Protein AF-A0A8S0UUZ6-F1 (afdb_monomer_lite)

Structure (mmCIF, N/CA/C/O backbone):
data_AF-A0A8S0UUZ6-F1
#
_entry.id   AF-A0A8S0UUZ6-F1
#
loop_
_atom_site.group_PDB
_atom_site.id
_atom_site.type_symbol
_atom_site.label_atom_id
_atom_site.label_alt_id
_atom_site.label_comp_id
_atom_site.label_asym_id
_atom_site.label_entity_id
_atom_site.label_seq_id
_atom_site.pdbx_PDB_ins_code
_atom_site.Cartn_x
_atom_site.Cartn_y
_atom_site.Cartn_z
_atom_site.occupancy
_atom_site.B_iso_or_equiv
_atom_site.auth_seq_id
_atom_site.auth_comp_id
_atom_site.auth_asym_id
_atom_site.auth_atom_id
_atom_site.pdbx_PDB_model_num
ATOM 1 N N . MET A 1 1 ? 16.518 -10.894 -5.020 1.00 61.56 1 MET A N 1
ATOM 2 C CA . MET A 1 1 ? 15.914 -11.279 -6.309 1.00 61.56 1 MET A CA 1
ATOM 3 C C . MET A 1 1 ? 16.981 -11.959 -7.153 1.00 61.56 1 MET A C 1
ATOM 5 O O . MET A 1 1 ? 18.142 -11.587 -7.027 1.00 61.56 1 MET A O 1
ATOM 9 N N . ASN A 1 2 ? 16.631 -12.970 -7.950 1.00 83.81 2 ASN A N 1
ATOM 10 C CA . ASN A 1 2 ? 17.574 -13.529 -8.924 1.00 83.81 2 ASN A CA 1
ATOM 11 C C . ASN A 1 2 ? 17.904 -12.450 -9.960 1.00 83.81 2 ASN A C 1
ATOM 13 O O . ASN A 1 2 ? 16.978 -11.827 -10.474 1.00 83.81 2 ASN A O 1
ATOM 17 N N . LYS A 1 3 ? 19.189 -12.240 -10.273 1.00 83.00 3 LYS A N 1
ATOM 18 C CA . LYS A 1 3 ? 19.634 -11.159 -11.176 1.00 83.00 3 LYS A CA 1
ATOM 19 C C . LYS A 1 3 ? 18.918 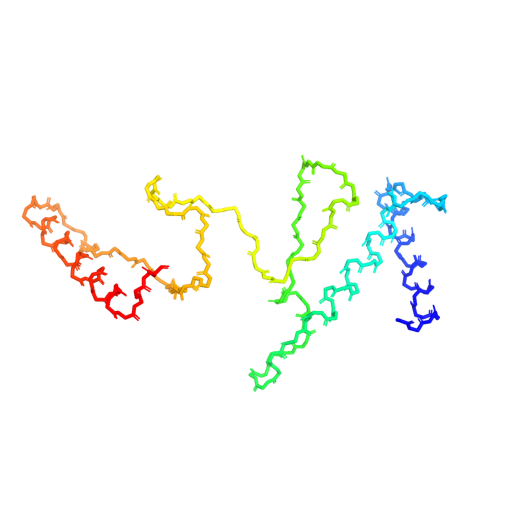-11.182 -12.531 1.00 83.00 3 LYS A C 1
ATOM 21 O O . LYS A 1 3 ? 18.406 -10.165 -12.962 1.00 83.00 3 LYS A O 1
ATOM 26 N N . ALA A 1 4 ? 18.767 -12.365 -13.128 1.00 86.62 4 ALA A N 1
ATOM 27 C CA . ALA A 1 4 ? 18.066 -12.521 -14.404 1.00 86.62 4 ALA A CA 1
ATOM 28 C C . ALA A 1 4 ? 16.575 -12.123 -14.344 1.00 86.62 4 ALA A C 1
ATOM 30 O O . ALA A 1 4 ? 16.030 -11.595 -15.307 1.00 86.62 4 ALA A O 1
ATOM 31 N N . VAL A 1 5 ? 15.905 -12.368 -13.209 1.00 86.12 5 VAL A N 1
ATOM 32 C CA . VAL A 1 5 ? 14.494 -11.987 -13.016 1.00 86.12 5 VAL A CA 1
ATOM 33 C C . VAL A 1 5 ? 14.371 -10.479 -12.814 1.00 86.12 5 VAL A C 1
ATOM 35 O O . VAL A 1 5 ? 13.454 -9.872 -13.354 1.00 86.12 5 VAL A O 1
ATOM 38 N N . ASP A 1 6 ? 15.308 -9.881 -12.076 1.00 85.62 6 ASP A N 1
ATOM 39 C CA . ASP A 1 6 ? 15.384 -8.431 -11.881 1.00 85.62 6 ASP A CA 1
ATOM 40 C C . ASP A 1 6 ? 15.610 -7.695 -13.207 1.00 85.62 6 ASP A C 1
ATOM 42 O O . ASP A 1 6 ? 14.861 -6.784 -13.539 1.00 85.62 6 ASP A O 1
ATOM 46 N N . GLU A 1 7 ? 16.572 -8.141 -14.015 1.00 88.62 7 GLU A N 1
ATOM 47 C CA . GLU A 1 7 ? 16.854 -7.555 -15.330 1.00 88.62 7 GLU A CA 1
ATOM 48 C C . GLU A 1 7 ? 15.641 -7.627 -16.263 1.00 88.62 7 GLU A C 1
ATOM 50 O O . GLU A 1 7 ? 15.278 -6.628 -16.886 1.00 88.62 7 GLU A O 1
ATOM 55 N N . HIS A 1 8 ? 14.970 -8.782 -16.321 1.00 90.44 8 HIS A N 1
ATOM 56 C CA . HIS A 1 8 ? 13.768 -8.932 -17.137 1.00 90.44 8 HIS A CA 1
ATOM 57 C C . HIS A 1 8 ? 12.623 -8.037 -16.649 1.00 90.44 8 HIS A C 1
ATOM 59 O O . HIS A 1 8 ? 11.960 -7.378 -17.450 1.00 90.44 8 HIS A O 1
ATOM 65 N N . PHE A 1 9 ? 12.407 -7.973 -15.335 1.00 89.19 9 PHE A N 1
ATOM 66 C CA . PHE A 1 9 ? 11.381 -7.122 -14.742 1.00 89.19 9 PHE A CA 1
ATOM 67 C C . PHE A 1 9 ? 11.653 -5.638 -15.011 1.00 89.19 9 PHE A C 1
ATOM 69 O O . PHE A 1 9 ? 10.754 -4.922 -15.454 1.00 89.19 9 PHE A O 1
ATOM 76 N N . ARG A 1 10 ? 12.902 -5.190 -14.843 1.00 90.44 10 ARG A N 1
ATOM 77 C CA . ARG A 1 10 ? 13.325 -3.819 -15.162 1.00 90.44 10 ARG A CA 1
ATOM 78 C C . ARG A 1 10 ? 13.127 -3.500 -16.643 1.00 90.44 10 ARG A C 1
ATOM 80 O O . ARG A 1 10 ? 12.590 -2.442 -16.948 1.00 90.44 10 ARG A O 1
ATOM 87 N N . ALA A 1 11 ? 13.459 -4.418 -17.552 1.00 92.19 11 ALA A N 1
ATOM 88 C CA . ALA A 1 11 ? 13.225 -4.229 -18.986 1.00 92.19 11 ALA A CA 1
ATOM 89 C C . ALA A 1 11 ? 11.732 -4.034 -19.318 1.00 92.19 11 ALA A C 1
ATOM 91 O O . ALA A 1 11 ? 11.385 -3.132 -20.083 1.00 92.19 11 ALA A O 1
ATOM 92 N N . LEU A 1 12 ? 10.845 -4.828 -18.707 1.00 92.94 12 LEU A N 1
ATOM 93 C CA . LEU A 1 12 ? 9.393 -4.674 -18.863 1.00 92.94 12 LEU A CA 1
ATOM 94 C C . LEU A 1 12 ? 8.898 -3.327 -18.321 1.00 92.94 12 LEU A C 1
ATOM 96 O O . LEU A 1 12 ? 8.110 -2.650 -18.982 1.00 92.94 12 LEU A O 1
ATOM 100 N N . ILE A 1 13 ? 9.371 -2.909 -17.143 1.00 91.69 13 ILE A N 1
ATOM 101 C CA . ILE A 1 13 ? 9.005 -1.608 -16.564 1.00 91.69 13 ILE A CA 1
ATOM 102 C C . ILE A 1 13 ? 9.463 -0.480 -17.485 1.00 91.69 13 ILE A C 1
ATOM 104 O O . ILE A 1 13 ? 8.666 0.398 -17.796 1.00 91.69 13 ILE A O 1
ATOM 108 N N . THR A 1 14 ? 10.701 -0.522 -17.976 1.00 91.50 14 THR A N 1
ATOM 109 C CA . THR A 1 14 ? 11.225 0.472 -18.919 1.00 91.50 14 THR A CA 1
ATOM 110 C C . THR A 1 14 ? 10.329 0.604 -20.153 1.00 91.50 14 THR A C 1
ATOM 112 O O . THR A 1 14 ? 9.995 1.716 -20.558 1.00 91.50 14 THR A O 1
ATOM 115 N N . GLN A 1 15 ? 9.860 -0.511 -20.722 1.00 92.06 15 GLN A N 1
ATOM 116 C CA . GLN A 1 15 ? 8.917 -0.485 -21.847 1.00 92.06 15 GLN A CA 1
ATOM 117 C C . GLN A 1 15 ? 7.577 0.175 -21.484 1.00 92.06 15 GLN A C 1
ATOM 119 O O . GLN A 1 15 ? 7.066 0.991 -22.254 1.00 92.06 15 GLN A O 1
ATOM 124 N N . LEU A 1 16 ? 7.019 -0.135 -20.311 1.00 92.19 16 LEU A N 1
ATOM 125 C CA . LEU A 1 16 ? 5.766 0.463 -19.836 1.00 92.19 16 LEU A CA 1
ATOM 126 C C . LEU A 1 16 ? 5.905 1.962 -19.547 1.00 92.19 16 LEU A C 1
ATOM 128 O O . LEU A 1 16 ? 4.990 2.731 -19.837 1.00 92.19 16 LEU A O 1
ATOM 132 N N . LEU A 1 17 ? 7.047 2.386 -19.008 1.00 90.31 17 LEU A N 1
ATOM 133 C CA . LEU A 1 17 ? 7.343 3.790 -18.734 1.00 90.31 17 LEU A CA 1
ATOM 134 C C . LEU A 1 17 ? 7.462 4.608 -20.020 1.00 90.31 17 LEU A C 1
ATOM 136 O O . LEU A 1 17 ? 6.869 5.684 -20.107 1.00 90.31 17 LEU A O 1
ATOM 140 N N . HIS A 1 18 ? 8.142 4.068 -21.036 1.00 89.38 18 HIS A N 1
ATOM 141 C CA . HIS A 1 18 ? 8.191 4.681 -22.363 1.00 89.38 18 HIS A CA 1
ATOM 142 C C . HIS A 1 18 ? 6.793 4.828 -22.974 1.00 89.38 18 HIS A C 1
ATOM 144 O O . HIS A 1 18 ? 6.460 5.895 -23.487 1.00 89.38 18 HIS A O 1
ATOM 150 N N . LEU A 1 19 ? 5.948 3.795 -22.870 1.00 91.44 19 LEU A N 1
ATOM 151 C CA . LEU A 1 19 ? 4.563 3.854 -23.352 1.00 91.44 19 LEU A CA 1
ATOM 152 C C . LEU A 1 19 ? 3.730 4.902 -22.594 1.00 91.44 19 LEU A C 1
ATOM 154 O O . LEU A 1 19 ? 2.883 5.569 -23.183 1.00 91.44 19 LEU A O 1
ATOM 158 N N . GLY A 1 20 ? 3.983 5.056 -21.294 1.00 84.25 20 GLY A N 1
ATOM 159 C CA . GLY A 1 20 ? 3.338 6.040 -20.426 1.00 84.25 20 GLY A CA 1
ATOM 160 C C . GLY A 1 20 ? 3.901 7.460 -20.527 1.00 84.25 20 GLY A C 1
ATOM 161 O O . GLY A 1 20 ? 3.443 8.327 -19.785 1.00 84.25 20 GLY A O 1
ATOM 162 N N . ASN A 1 21 ? 4.877 7.703 -21.411 1.00 83.81 21 ASN A N 1
ATOM 163 C CA . ASN A 1 21 ? 5.582 8.979 -21.566 1.00 83.81 21 ASN A CA 1
ATOM 164 C C . ASN A 1 21 ? 6.168 9.523 -20.245 1.00 83.81 21 ASN A C 1
ATOM 166 O O . ASN A 1 21 ? 6.149 10.728 -19.984 1.00 83.81 21 ASN A O 1
ATOM 170 N N . LEU A 1 22 ? 6.649 8.621 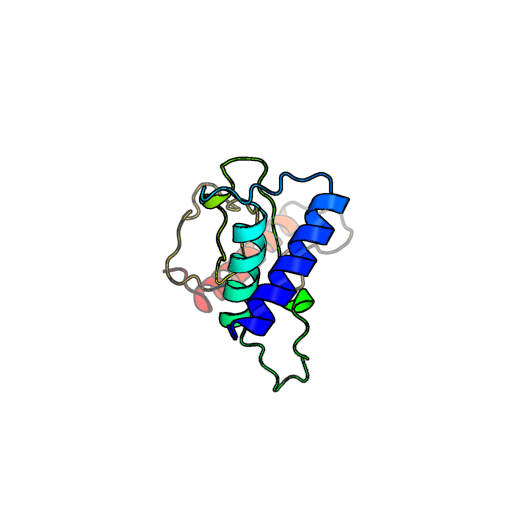-19.385 1.00 83.12 22 LEU A N 1
ATOM 171 C CA . LEU A 1 22 ? 7.259 8.952 -18.099 1.00 83.12 22 LEU A CA 1
ATOM 172 C C . LEU A 1 22 ? 8.789 8.950 -18.244 1.00 83.12 22 LEU A C 1
ATOM 174 O O . LEU A 1 22 ? 9.315 8.095 -18.960 1.00 83.12 22 LEU A O 1
ATOM 178 N N . PRO A 1 23 ? 9.525 9.870 -17.590 1.00 78.25 23 PRO A N 1
ATOM 179 C CA . PRO A 1 23 ? 10.973 9.928 -17.728 1.00 78.25 23 PRO A CA 1
ATOM 180 C C . PRO A 1 23 ? 11.618 8.635 -17.224 1.00 78.25 23 PRO A C 1
ATOM 182 O O . PRO A 1 23 ? 11.499 8.271 -16.051 1.00 78.25 23 PRO A O 1
ATOM 185 N N . VAL A 1 24 ? 12.314 7.959 -18.134 1.00 72.25 24 VAL A N 1
ATOM 186 C CA . VAL A 1 24 ? 13.225 6.859 -17.828 1.00 72.25 24 VAL A CA 1
ATOM 187 C C . VAL A 1 24 ? 14.617 7.466 -17.748 1.00 72.25 24 VAL A C 1
ATOM 189 O O . VAL A 1 24 ? 15.337 7.541 -18.738 1.00 72.25 24 VAL A O 1
ATOM 192 N N . THR A 1 25 ? 14.979 7.977 -16.578 1.00 66.00 25 THR A N 1
ATOM 193 C CA . THR A 1 25 ? 16.356 8.403 -16.335 1.00 66.00 25 THR A CA 1
ATOM 194 C C . THR A 1 25 ? 17.143 7.156 -15.941 1.00 66.00 25 THR A C 1
ATOM 196 O O . THR A 1 25 ? 16.904 6.584 -14.873 1.00 66.00 25 THR A O 1
ATOM 199 N N . GLU A 1 26 ? 18.006 6.681 -16.843 1.00 59.22 26 GLU A N 1
ATOM 200 C CA . GLU A 1 26 ? 18.987 5.617 -16.563 1.00 59.22 26 GLU A CA 1
ATOM 201 C C . GLU A 1 26 ? 20.232 6.161 -15.850 1.00 59.22 26 GLU A C 1
ATOM 203 O O . GLU A 1 26 ? 21.026 5.393 -15.303 1.00 59.22 26 GLU A O 1
ATOM 208 N N . ASP A 1 27 ? 20.379 7.487 -15.818 1.00 54.66 27 ASP A N 1
ATOM 209 C CA . ASP A 1 27 ? 21.436 8.160 -15.082 1.00 54.66 27 ASP A CA 1
ATOM 210 C C . ASP A 1 27 ? 21.260 7.862 -13.592 1.00 54.66 27 ASP A C 1
ATOM 212 O O . ASP A 1 27 ? 20.141 7.833 -13.082 1.00 54.66 27 ASP A O 1
ATOM 216 N N . SER A 1 28 ? 22.376 7.635 -12.903 1.00 55.00 28 SER A N 1
ATOM 217 C CA . SER A 1 28 ? 22.544 7.140 -11.527 1.00 55.00 28 SER A CA 1
ATOM 218 C C . SER A 1 28 ? 21.862 7.938 -10.401 1.00 55.00 28 SER A C 1
ATOM 220 O O . SER A 1 28 ? 22.253 7.819 -9.241 1.00 55.00 28 SER A O 1
ATOM 222 N N . ASN A 1 29 ? 20.892 8.787 -10.715 1.00 58.47 29 ASN A N 1
ATOM 223 C CA . ASN A 1 29 ? 20.113 9.531 -9.753 1.00 58.47 29 ASN A CA 1
ATOM 224 C C . ASN A 1 29 ? 19.084 8.598 -9.097 1.00 58.47 29 ASN A C 1
ATOM 226 O O . ASN A 1 29 ? 18.336 7.884 -9.767 1.00 58.47 29 ASN A O 1
ATOM 230 N N . GLU A 1 30 ? 19.028 8.610 -7.767 1.00 61.94 30 GLU A N 1
ATOM 231 C CA . GLU A 1 30 ? 18.111 7.768 -6.985 1.00 61.94 30 GLU A CA 1
ATOM 232 C C . GLU A 1 30 ? 16.622 8.081 -7.268 1.00 61.94 30 GLU A C 1
ATOM 234 O O . GLU A 1 30 ? 15.740 7.276 -6.977 1.00 61.94 30 GLU A O 1
ATOM 239 N N . GLU A 1 31 ? 16.337 9.206 -7.929 1.00 69.44 31 GLU A N 1
ATOM 240 C CA . GLU A 1 31 ? 15.006 9.699 -8.299 1.00 69.44 31 GLU A CA 1
ATOM 241 C C . GLU A 1 31 ? 14.520 9.202 -9.676 1.00 69.44 31 GLU A C 1
ATOM 243 O O . GLU A 1 31 ? 14.067 9.980 -10.516 1.00 69.44 31 GLU A O 1
ATOM 248 N N . SER A 1 32 ? 14.601 7.895 -9.932 1.00 83.81 32 SER A N 1
ATOM 249 C CA . SER A 1 32 ? 14.080 7.290 -11.168 1.00 83.81 32 SER A CA 1
ATOM 250 C C . SER A 1 32 ? 12.821 6.471 -10.897 1.00 83.81 32 SER A C 1
ATOM 252 O O . SER A 1 32 ? 12.803 5.602 -10.020 1.00 83.81 32 SER A O 1
ATOM 254 N N . TRP A 1 33 ? 11.767 6.688 -11.691 1.00 87.12 33 TRP A N 1
ATOM 255 C CA . TRP A 1 33 ? 10.546 5.875 -11.638 1.00 87.12 33 TRP A CA 1
ATOM 256 C C . TRP A 1 33 ? 10.829 4.385 -11.825 1.00 87.12 33 TRP A C 1
ATOM 258 O O . TRP A 1 33 ? 10.171 3.558 -11.195 1.00 87.12 33 TRP A O 1
ATOM 268 N N . LEU A 1 34 ? 11.838 4.044 -12.631 1.00 88.81 34 LEU A N 1
ATOM 269 C CA . LEU A 1 34 ? 12.286 2.667 -12.805 1.00 88.81 34 LEU A CA 1
ATOM 270 C C . LEU A 1 34 ? 12.734 2.063 -11.469 1.00 88.81 34 LEU A C 1
ATOM 272 O O . LEU A 1 34 ? 12.314 0.959 -11.127 1.00 88.81 34 LEU A O 1
ATOM 276 N N . ASN A 1 35 ? 13.527 2.795 -10.683 1.00 87.31 35 ASN A N 1
ATOM 277 C CA . ASN A 1 35 ? 14.007 2.330 -9.380 1.00 87.31 35 ASN A CA 1
ATOM 278 C C . ASN A 1 35 ? 12.848 2.175 -8.387 1.00 87.31 35 ASN A C 1
ATOM 280 O O . ASN A 1 35 ? 12.739 1.137 -7.736 1.00 87.31 35 ASN A O 1
ATOM 284 N N . ILE A 1 36 ? 11.935 3.150 -8.329 1.00 89.56 36 ILE A N 1
ATOM 285 C CA . ILE A 1 36 ? 10.774 3.124 -7.424 1.00 89.56 36 ILE A CA 1
ATOM 286 C C . ILE A 1 36 ? 9.827 1.957 -7.743 1.00 89.56 36 ILE A C 1
ATOM 288 O O . ILE A 1 36 ? 9.454 1.194 -6.847 1.00 89.56 36 ILE A O 1
ATOM 292 N N . ILE A 1 37 ? 9.462 1.779 -9.016 1.00 89.31 37 ILE A N 1
ATOM 293 C CA . ILE A 1 37 ? 8.538 0.721 -9.461 1.00 89.31 37 ILE A CA 1
ATOM 294 C C . ILE A 1 37 ? 9.202 -0.660 -9.400 1.00 89.31 37 ILE A C 1
ATOM 296 O O . ILE A 1 37 ? 8.510 -1.665 -9.275 1.00 89.31 37 ILE A O 1
ATOM 300 N N . THR A 1 38 ? 10.533 -0.735 -9.415 1.00 90.00 38 THR A N 1
ATOM 301 C CA . THR A 1 38 ? 11.241 -2.002 -9.185 1.00 90.00 38 THR A CA 1
ATOM 302 C C . THR A 1 38 ? 11.307 -2.340 -7.691 1.00 90.00 38 THR A C 1
ATOM 304 O O . THR A 1 38 ? 11.007 -3.467 -7.291 1.00 90.00 38 THR A O 1
ATOM 307 N N . ALA A 1 39 ? 11.667 -1.369 -6.847 1.00 90.06 39 ALA A N 1
ATOM 308 C CA . ALA A 1 39 ? 11.947 -1.596 -5.430 1.00 90.06 39 ALA A CA 1
ATOM 309 C C . ALA A 1 39 ? 10.681 -1.788 -4.576 1.00 90.06 39 ALA A C 1
ATOM 311 O O . ALA A 1 39 ? 10.600 -2.756 -3.815 1.00 90.06 39 ALA A O 1
ATOM 312 N N . LEU A 1 40 ? 9.680 -0.906 -4.701 1.00 92.81 40 LEU A N 1
ATOM 313 C CA . LEU A 1 40 ? 8.515 -0.916 -3.803 1.00 92.81 40 LEU A CA 1
ATOM 314 C C . LEU A 1 40 ? 7.633 -2.165 -3.958 1.00 92.81 40 LEU A C 1
ATOM 316 O O . LEU A 1 40 ? 7.257 -2.746 -2.938 1.00 92.81 40 LEU A O 1
ATOM 320 N N . PRO A 1 41 ? 7.297 -2.643 -5.174 1.00 90.44 41 PRO A N 1
ATOM 321 C CA . PRO A 1 41 ? 6.516 -3.870 -5.319 1.00 90.44 41 PRO A CA 1
ATOM 322 C C . PRO A 1 41 ? 7.251 -5.100 -4.786 1.00 90.44 41 PRO A C 1
ATOM 324 O O . PRO A 1 41 ? 6.621 -5.965 -4.179 1.00 90.44 41 PRO A O 1
ATOM 327 N N . TRP A 1 42 ? 8.576 -5.164 -4.951 1.00 89.50 42 TRP A N 1
ATOM 328 C CA . TRP A 1 42 ? 9.389 -6.235 -4.373 1.00 89.50 42 TRP A CA 1
ATOM 329 C C . TRP A 1 42 ? 9.345 -6.215 -2.840 1.00 89.50 42 TRP A C 1
ATOM 331 O O . TRP A 1 42 ? 9.141 -7.253 -2.202 1.00 89.50 42 TRP A O 1
ATOM 341 N N . GLU A 1 43 ? 9.494 -5.036 -2.236 1.00 92.19 43 GLU A N 1
ATOM 342 C CA . GLU A 1 43 ? 9.367 -4.871 -0.789 1.00 92.19 43 GLU A CA 1
ATOM 343 C C . GLU A 1 43 ? 7.965 -5.268 -0.298 1.00 92.19 43 GLU A C 1
ATOM 345 O O . GLU A 1 43 ? 7.842 -6.051 0.650 1.00 92.19 43 GLU A O 1
ATOM 350 N N . ALA A 1 44 ? 6.910 -4.813 -0.979 1.00 92.81 44 ALA A N 1
ATOM 351 C CA . ALA A 1 44 ? 5.529 -5.169 -0.663 1.00 92.81 44 ALA A CA 1
ATOM 352 C C . ALA A 1 44 ? 5.292 -6.687 -0.752 1.00 92.81 44 ALA A C 1
ATOM 354 O O . ALA A 1 44 ? 4.730 -7.273 0.177 1.00 92.81 44 ALA A O 1
ATOM 355 N N . ALA A 1 45 ? 5.784 -7.339 -1.811 1.00 89.88 45 ALA A N 1
ATOM 356 C CA . ALA A 1 45 ? 5.700 -8.789 -1.992 1.00 89.88 45 ALA A CA 1
ATOM 357 C C . ALA A 1 45 ? 6.400 -9.562 -0.864 1.00 89.88 45 ALA A C 1
ATOM 359 O O . ALA A 1 45 ? 5.902 -10.597 -0.427 1.00 89.88 45 ALA A O 1
ATOM 360 N N . ARG A 1 46 ? 7.518 -9.051 -0.333 1.00 89.06 46 ARG A N 1
ATOM 361 C CA . ARG A 1 46 ? 8.221 -9.679 0.801 1.00 89.06 46 ARG A CA 1
ATOM 362 C C . ARG A 1 46 ? 7.454 -9.558 2.122 1.00 89.06 46 ARG A C 1
ATOM 364 O O . ARG A 1 46 ? 7.622 -10.391 3.015 1.00 89.06 46 ARG A O 1
ATOM 371 N N . LEU A 1 47 ? 6.662 -8.499 2.277 1.00 90.12 47 LEU A N 1
ATOM 372 C CA . LEU A 1 47 ? 5.862 -8.244 3.479 1.00 90.12 47 LEU A CA 1
ATOM 373 C C . LEU A 1 47 ? 4.520 -8.988 3.469 1.00 90.12 47 LEU A C 1
ATOM 375 O O . LEU A 1 47 ? 3.973 -9.252 4.544 1.00 90.12 47 LEU A O 1
ATOM 379 N N . LEU A 1 48 ? 4.014 -9.337 2.286 1.00 87.19 48 LEU A N 1
ATOM 380 C CA . LEU A 1 48 ? 2.804 -10.128 2.093 1.00 87.19 48 LEU A CA 1
ATOM 38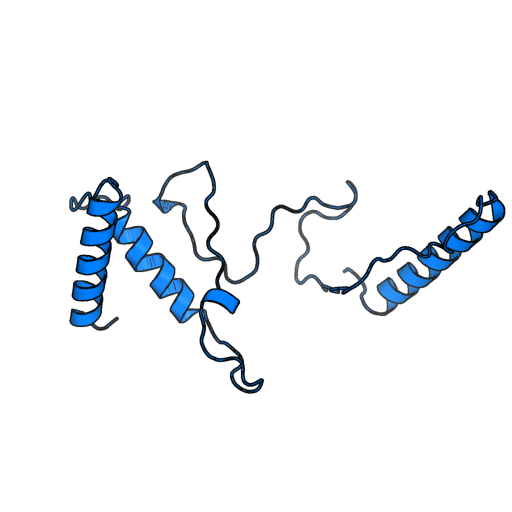1 C C . LEU A 1 48 ? 2.946 -11.522 2.709 1.00 87.19 48 LEU A C 1
ATOM 383 O O . LEU A 1 48 ? 3.819 -12.309 2.353 1.00 87.19 48 LEU A O 1
ATOM 387 N N . LYS A 1 49 ? 2.043 -11.830 3.639 1.00 83.19 49 LYS A N 1
ATOM 388 C CA . LYS A 1 49 ? 1.887 -13.157 4.243 1.00 83.19 49 LYS A CA 1
ATOM 389 C C . LYS A 1 49 ? 0.395 -13.482 4.319 1.00 83.19 49 LYS A C 1
ATOM 391 O O . LYS A 1 49 ? -0.179 -13.382 5.403 1.00 83.19 49 LYS A O 1
ATOM 396 N N . PRO A 1 50 ? -0.256 -13.749 3.172 1.00 80.94 50 PRO A N 1
ATOM 397 C CA . PRO A 1 50 ? -1.671 -14.084 3.161 1.00 80.94 50 PRO A CA 1
ATOM 398 C C . PRO A 1 50 ? -1.898 -15.389 3.925 1.00 80.94 50 PRO A C 1
ATOM 400 O O . PRO A 1 50 ? -1.121 -16.339 3.804 1.00 80.94 50 PRO A O 1
ATOM 403 N N . ASP A 1 51 ? -2.959 -15.427 4.726 1.00 77.31 51 ASP A N 1
ATOM 404 C CA . ASP A 1 51 ? -3.392 -16.658 5.373 1.00 77.31 51 ASP A CA 1
ATOM 405 C C . ASP A 1 51 ? -4.094 -17.546 4.341 1.00 77.31 51 ASP A C 1
ATOM 407 O O . ASP A 1 51 ? -5.277 -17.384 4.034 1.00 77.31 51 ASP A O 1
ATOM 411 N N . MET A 1 52 ? -3.326 -18.479 3.782 1.00 75.25 52 MET A N 1
ATOM 412 C CA . MET A 1 52 ? -3.799 -19.417 2.764 1.00 75.25 52 MET A CA 1
ATOM 413 C C . MET A 1 52 ? -4.722 -20.503 3.342 1.00 75.25 52 MET A C 1
ATOM 415 O O . MET A 1 52 ? -5.305 -21.269 2.576 1.00 75.25 52 MET A O 1
ATOM 419 N N . SER A 1 53 ? -4.887 -20.583 4.670 1.00 75.94 53 SER A N 1
ATOM 420 C CA . SER A 1 53 ? -5.761 -21.584 5.299 1.00 75.94 53 SER A CA 1
ATOM 421 C C . SER A 1 53 ? -7.249 -21.335 5.031 1.00 75.94 53 SER A C 1
ATOM 423 O O . SER A 1 53 ? -8.036 -22.278 5.008 1.00 75.94 53 SER A O 1
ATOM 425 N N . ILE A 1 54 ? -7.632 -20.085 4.751 1.00 69.62 54 ILE A N 1
ATOM 426 C CA . ILE A 1 54 ? -9.028 -19.672 4.523 1.00 69.62 54 ILE A CA 1
ATOM 427 C C . ILE A 1 54 ? -9.402 -19.779 3.025 1.00 69.62 54 ILE A C 1
ATOM 429 O O . ILE A 1 54 ? -10.422 -19.264 2.578 1.00 69.62 54 ILE A O 1
ATOM 433 N N . GLY A 1 55 ? -8.581 -20.449 2.206 1.00 63.91 55 GLY A N 1
ATOM 434 C CA . GLY A 1 55 ? 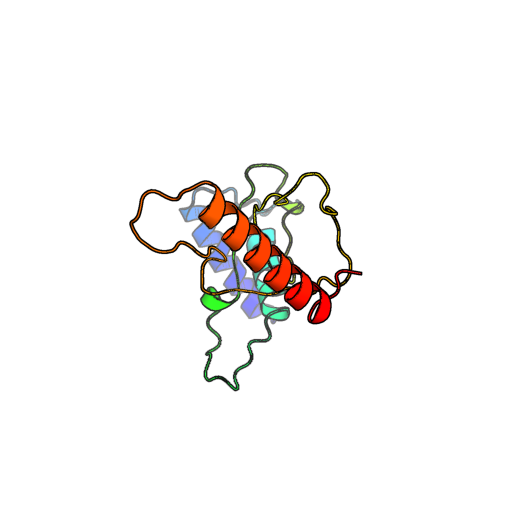-8.817 -20.574 0.760 1.00 63.91 55 GLY A CA 1
ATOM 435 C C . GLY A 1 55 ? -8.639 -19.259 -0.012 1.00 63.91 55 GLY A C 1
ATOM 436 O O . GLY A 1 55 ? -8.958 -19.189 -1.197 1.00 63.91 55 GLY A O 1
ATOM 437 N N . GLY A 1 56 ? -8.113 -18.219 0.643 1.00 66.56 56 GLY A N 1
ATOM 438 C CA . GLY A 1 56 ? -7.675 -16.991 -0.007 1.00 66.56 56 GLY A CA 1
ATOM 439 C C . GLY A 1 56 ? -6.410 -17.273 -0.807 1.00 66.56 56 GLY A C 1
ATOM 440 O O . GLY A 1 56 ? -5.352 -17.531 -0.235 1.00 66.56 56 GLY A O 1
ATOM 441 N N . GLY A 1 57 ? -6.524 -17.270 -2.135 1.00 75.00 57 GLY A N 1
ATOM 442 C CA . GLY A 1 57 ? -5.366 -17.354 -3.020 1.00 75.00 57 GLY A CA 1
ATOM 443 C C . GLY A 1 57 ? -4.402 -16.179 -2.820 1.00 75.00 57 GLY A C 1
ATOM 444 O O . GLY A 1 57 ? -4.701 -15.192 -2.152 1.00 75.00 57 GLY A O 1
ATOM 445 N N . MET A 1 58 ? -3.232 -16.258 -3.445 1.00 82.38 58 MET A N 1
ATOM 446 C CA . MET A 1 58 ? -2.202 -15.219 -3.368 1.00 82.38 58 MET A CA 1
ATOM 447 C C . MET A 1 58 ? -2.437 -14.106 -4.406 1.00 82.38 58 MET A C 1
ATOM 449 O O . MET A 1 58 ? -1.534 -13.772 -5.169 1.00 82.38 58 MET A O 1
ATOM 453 N N . ASP A 1 59 ? -3.654 -13.556 -4.472 1.00 84.38 59 ASP A N 1
ATOM 454 C CA . ASP A 1 59 ? -3.937 -12.399 -5.332 1.00 84.38 59 ASP A CA 1
ATOM 455 C C . ASP A 1 59 ? -3.494 -11.101 -4.633 1.00 84.38 59 ASP A C 1
ATOM 457 O O . ASP A 1 59 ? -4.108 -10.713 -3.635 1.00 84.38 59 ASP A O 1
ATOM 461 N N . PRO A 1 60 ? -2.457 -10.390 -5.119 1.00 86.00 60 PRO A N 1
ATOM 462 C CA . PRO A 1 60 ? -1.990 -9.163 -4.480 1.00 86.00 60 PRO A CA 1
ATOM 463 C C . PRO A 1 60 ? -3.057 -8.059 -4.460 1.00 86.00 60 PRO A C 1
ATOM 465 O O . PRO A 1 60 ? -3.000 -7.197 -3.580 1.00 86.00 60 PRO A O 1
ATOM 468 N N . GLY A 1 61 ? -4.047 -8.095 -5.364 1.00 87.00 61 GLY A N 1
ATOM 469 C CA . GLY A 1 61 ? -5.138 -7.118 -5.421 1.00 87.00 61 GLY A CA 1
ATOM 470 C C . GLY A 1 61 ? -6.006 -7.077 -4.159 1.00 87.00 61 GLY A C 1
ATOM 471 O O . GLY A 1 61 ? -6.506 -6.013 -3.789 1.00 87.00 61 GLY A O 1
ATOM 472 N N . GLY A 1 62 ? -6.131 -8.201 -3.448 1.00 87.50 62 GLY A N 1
ATOM 473 C CA . GLY A 1 62 ? -6.871 -8.281 -2.184 1.00 87.50 62 GLY A CA 1
ATOM 474 C C . GLY A 1 62 ? -6.122 -7.739 -0.961 1.00 87.50 62 GLY A C 1
ATOM 475 O O . GLY A 1 62 ? -6.745 -7.449 0.060 1.00 87.50 62 GLY A O 1
ATOM 476 N N . TYR A 1 63 ? -4.797 -7.587 -1.045 1.00 88.94 63 TYR A N 1
ATOM 477 C CA . TYR A 1 63 ? -3.940 -7.325 0.119 1.00 88.94 63 TYR A CA 1
ATOM 478 C C . TYR A 1 63 ? -3.092 -6.054 -0.003 1.00 88.94 63 TYR A C 1
ATOM 480 O O . TYR A 1 63 ? -2.670 -5.502 1.015 1.00 88.94 63 TYR A O 1
ATOM 488 N N . VAL A 1 64 ? -2.833 -5.576 -1.222 1.00 92.31 64 VAL A N 1
ATOM 489 C CA . VAL A 1 64 ? -2.010 -4.391 -1.485 1.00 92.31 64 VAL A CA 1
ATOM 490 C C . VAL A 1 64 ? -2.875 -3.275 -2.043 1.00 92.31 64 VAL A C 1
ATOM 492 O O . VAL A 1 64 ? -3.654 -3.462 -2.974 1.00 92.31 64 VAL A O 1
ATOM 495 N N . LYS A 1 65 ? -2.688 -2.070 -1.503 1.00 93.25 65 LYS A N 1
ATOM 496 C CA . LYS A 1 65 ? -3.312 -0.857 -2.024 1.00 93.25 65 LYS A CA 1
ATOM 497 C C . LYS A 1 65 ? -2.253 0.189 -2.331 1.00 93.25 65 LYS A C 1
ATOM 499 O O . LYS A 1 65 ? -1.609 0.702 -1.421 1.00 93.25 65 LYS A O 1
ATOM 504 N N . VAL A 1 66 ? -2.130 0.548 -3.605 1.00 93.62 66 VAL A N 1
ATOM 505 C CA . VAL A 1 66 ? -1.292 1.671 -4.039 1.00 93.62 66 VAL A CA 1
ATOM 506 C C . VAL A 1 66 ? -2.074 2.968 -3.856 1.00 93.62 66 VAL A C 1
ATOM 508 O O . VAL A 1 66 ? -3.236 3.073 -4.259 1.00 93.62 66 VAL A O 1
ATOM 511 N N . LYS A 1 67 ? -1.452 3.965 -3.227 1.00 92.38 67 LYS A N 1
ATOM 512 C CA . LYS A 1 67 ? -2.042 5.290 -3.031 1.00 92.38 67 LYS A CA 1
ATOM 513 C C . LYS A 1 67 ? -1.054 6.361 -3.472 1.00 92.38 67 LYS A C 1
ATOM 515 O O . LYS A 1 67 ? -0.026 6.538 -2.835 1.00 92.38 67 LYS A O 1
ATOM 520 N N . CYS A 1 68 ? -1.404 7.090 -4.528 1.00 90.44 68 CYS A N 1
ATOM 521 C CA . CYS A 1 68 ? -0.648 8.258 -4.965 1.00 90.44 68 CYS A CA 1
ATOM 522 C C . CYS A 1 68 ? -0.979 9.468 -4.076 1.00 90.44 68 CYS A C 1
ATOM 524 O O . CYS A 1 68 ? -2.146 9.697 -3.730 1.00 90.44 68 CYS A O 1
ATOM 526 N N . ILE A 1 69 ? 0.047 10.227 -3.701 1.00 90.62 69 ILE A N 1
ATOM 527 C CA . ILE A 1 69 ? -0.067 11.481 -2.958 1.00 90.62 69 ILE A CA 1
ATOM 528 C C . ILE A 1 69 ? 0.417 12.586 -3.896 1.00 90.62 69 ILE A C 1
ATOM 530 O O . ILE A 1 69 ? 1.524 12.519 -4.411 1.00 90.62 69 ILE A O 1
ATOM 534 N N . ALA A 1 70 ? -0.422 13.595 -4.138 1.00 88.94 70 ALA A N 1
ATOM 535 C CA . ALA A 1 70 ? -0.123 14.705 -5.048 1.00 88.94 70 ALA A CA 1
ATOM 536 C C . ALA A 1 70 ? 0.804 15.758 -4.401 1.00 88.94 70 ALA A C 1
ATOM 538 O O . ALA A 1 70 ? 0.507 16.951 -4.414 1.00 88.94 70 ALA A O 1
ATOM 539 N N . SER A 1 71 ? 1.863 15.308 -3.730 1.00 90.56 71 SER A N 1
ATOM 540 C CA . SER A 1 71 ? 2.861 16.135 -3.050 1.00 90.56 71 SER A CA 1
ATOM 541 C C . SER A 1 71 ? 4.090 15.285 -2.723 1.00 90.56 71 SER A C 1
ATOM 543 O O . SER A 1 71 ? 3.961 14.067 -2.604 1.00 90.56 71 SER A O 1
ATOM 545 N N . GLY A 1 72 ? 5.239 15.935 -2.539 1.00 88.75 72 GLY A N 1
ATOM 546 C CA . GLY A 1 72 ? 6.511 15.279 -2.241 1.00 88.75 72 GLY A CA 1
ATOM 547 C C . GLY A 1 72 ? 7.335 14.946 -3.483 1.00 88.75 72 GLY A C 1
ATOM 548 O O . GLY A 1 72 ? 7.024 15.394 -4.592 1.00 88.75 72 GLY A O 1
ATOM 549 N N . VAL A 1 73 ? 8.391 14.165 -3.277 1.00 88.25 73 VAL A N 1
ATOM 550 C CA . VAL A 1 73 ? 9.296 13.662 -4.325 1.00 88.25 73 VAL A CA 1
ATOM 551 C C . VAL A 1 73 ? 9.254 12.136 -4.414 1.00 88.25 73 VAL A C 1
ATOM 553 O O . VAL A 1 73 ? 8.793 11.450 -3.504 1.00 88.25 73 VAL A O 1
ATOM 556 N N . LEU A 1 74 ? 9.745 11.576 -5.523 1.00 86.88 74 LEU A N 1
ATOM 557 C CA . LEU A 1 74 ? 9.661 10.135 -5.801 1.00 86.88 74 LEU A CA 1
ATOM 558 C C . LEU A 1 74 ? 10.269 9.273 -4.689 1.00 86.88 74 LEU A C 1
ATOM 560 O O . LEU A 1 74 ? 9.664 8.273 -4.300 1.00 86.88 74 LEU A O 1
ATOM 564 N N . ILE A 1 75 ? 11.419 9.689 -4.155 1.00 87.12 75 ILE A N 1
ATOM 565 C CA . ILE A 1 75 ? 12.173 8.952 -3.133 1.00 87.12 75 ILE A CA 1
ATOM 566 C C . ILE A 1 75 ? 11.490 8.924 -1.755 1.00 87.12 75 ILE A C 1
ATOM 568 O O . ILE A 1 75 ? 11.823 8.088 -0.921 1.00 87.12 75 ILE A O 1
ATOM 572 N N . GLU A 1 76 ? 10.486 9.773 -1.519 1.00 91.50 76 GLU A N 1
ATOM 573 C CA . GLU A 1 76 ? 9.663 9.731 -0.299 1.00 91.50 76 GLU A CA 1
ATOM 574 C C . GLU A 1 76 ? 8.592 8.626 -0.348 1.00 91.50 76 GLU A C 1
ATOM 576 O O . GLU A 1 76 ? 7.898 8.370 0.641 1.00 91.50 76 GLU A O 1
ATOM 581 N N . SER A 1 77 ? 8.437 7.955 -1.493 1.00 92.75 77 SER A N 1
ATOM 582 C CA . SER A 1 77 ? 7.516 6.829 -1.635 1.00 92.75 77 SER A CA 1
ATOM 583 C C . SER A 1 77 ? 7.989 5.639 -0.800 1.00 92.75 77 SER A C 1
ATOM 585 O O . SER A 1 77 ? 9.142 5.228 -0.884 1.00 92.75 77 SER A O 1
ATOM 587 N N . MET A 1 78 ? 7.083 5.037 -0.027 1.00 94.62 78 MET A N 1
ATOM 588 C CA . MET A 1 78 ? 7.422 3.933 0.875 1.00 94.62 78 MET A CA 1
ATOM 589 C C . MET A 1 78 ? 6.323 2.875 0.958 1.00 94.62 78 MET A C 1
ATOM 591 O O . MET A 1 78 ? 5.136 3.166 0.771 1.00 94.62 78 MET A O 1
ATOM 595 N N . VAL A 1 79 ? 6.709 1.649 1.316 1.00 95.38 79 VAL A N 1
ATOM 596 C CA . VAL A 1 79 ? 5.756 0.592 1.664 1.00 95.38 79 VAL A CA 1
ATOM 597 C C . VAL A 1 79 ? 5.377 0.703 3.138 1.00 95.38 79 VAL A C 1
ATOM 599 O O . VAL A 1 79 ? 6.213 0.619 4.034 1.00 95.38 79 VAL A O 1
ATOM 602 N N . VAL A 1 80 ? 4.081 0.853 3.411 1.00 94.75 80 VAL A N 1
ATOM 603 C CA . VAL A 1 80 ? 3.552 0.842 4.779 1.00 94.75 80 VAL A CA 1
ATOM 604 C C . VAL A 1 80 ? 3.026 -0.549 5.106 1.00 94.75 80 VAL A C 1
ATOM 606 O O . VAL A 1 80 ? 2.100 -1.041 4.462 1.00 94.75 80 VAL A O 1
ATOM 609 N N . LYS A 1 81 ? 3.568 -1.171 6.158 1.00 92.62 81 LYS A N 1
ATOM 610 C CA . LYS A 1 81 ? 3.041 -2.427 6.707 1.00 92.62 81 LYS A CA 1
ATOM 611 C C . LYS A 1 81 ? 1.767 -2.159 7.517 1.00 92.62 81 LYS A C 1
ATOM 613 O O . LYS A 1 81 ? 1.790 -2.123 8.746 1.00 92.62 81 LYS A O 1
ATOM 618 N N . GLY A 1 82 ? 0.659 -1.944 6.819 1.00 91.38 82 GLY A N 1
ATOM 619 C CA . GLY A 1 82 ? -0.634 -1.637 7.421 1.00 91.38 82 GLY A CA 1
ATOM 620 C C . GLY A 1 82 ? -1.579 -0.961 6.434 1.00 91.38 82 GLY A C 1
ATOM 621 O O . GLY A 1 82 ? -1.424 -1.081 5.223 1.00 91.38 82 GLY A O 1
ATOM 622 N N . VAL A 1 83 ? -2.568 -0.234 6.957 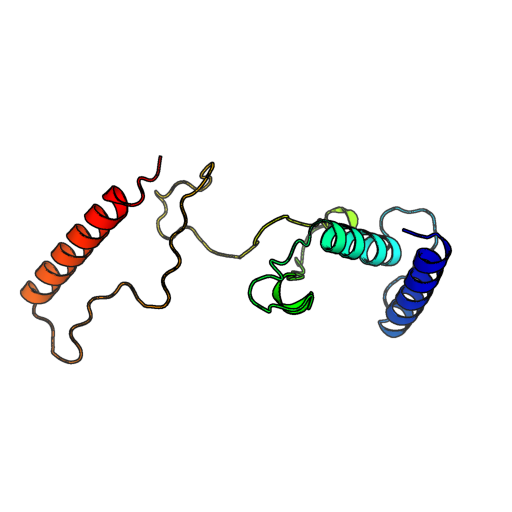1.00 91.31 83 VAL A N 1
ATOM 623 C CA . VAL A 1 83 ? -3.573 0.463 6.145 1.00 91.31 83 VAL A CA 1
ATOM 624 C C . VAL A 1 83 ? -3.428 1.969 6.311 1.00 91.31 83 VAL A C 1
ATOM 626 O O . VAL A 1 83 ? -3.517 2.491 7.419 1.00 91.31 83 VAL A O 1
ATOM 629 N N . VAL A 1 84 ? -3.280 2.679 5.191 1.00 92.31 84 VAL A N 1
ATOM 630 C CA . VAL A 1 84 ? -3.268 4.146 5.151 1.00 92.31 84 VAL A CA 1
ATOM 631 C C . VAL A 1 84 ? -4.577 4.647 4.552 1.00 92.31 84 VAL A C 1
ATOM 633 O O . VAL A 1 84 ? -4.882 4.429 3.377 1.00 92.31 84 VAL A O 1
ATOM 636 N N . CYS A 1 85 ? -5.360 5.380 5.338 1.00 88.62 85 CYS A N 1
ATOM 637 C CA . CYS A 1 85 ? -6.612 5.972 4.879 1.00 88.62 85 CYS A CA 1
ATOM 638 C C . CYS A 1 85 ? -6.700 7.448 5.270 1.00 88.62 85 CYS A C 1
ATOM 640 O O . CYS A 1 85 ? -6.139 7.883 6.269 1.00 88.62 85 CYS A O 1
ATOM 642 N N . LYS A 1 86 ? -7.397 8.242 4.447 1.00 86.31 86 LYS A N 1
ATOM 643 C CA . LYS A 1 86 ? -7.736 9.617 4.819 1.00 86.31 86 LYS A CA 1
ATOM 644 C C . LYS A 1 86 ? -9.000 9.537 5.669 1.00 86.31 86 LYS A C 1
ATOM 646 O O . LYS A 1 86 ? -10.094 9.403 5.127 1.00 86.31 86 LYS A O 1
ATOM 651 N N . LYS A 1 87 ? -8.840 9.556 6.988 1.00 87.31 87 LYS A N 1
ATOM 652 C CA . LYS A 1 87 ? -9.943 9.568 7.950 1.00 87.31 87 LYS A CA 1
ATOM 653 C C . LYS A 1 87 ? -9.611 10.584 9.032 1.00 87.31 87 LYS A C 1
ATOM 655 O O . LYS A 1 87 ? -8.531 10.543 9.606 1.00 87.31 87 LYS A O 1
ATOM 660 N N . ASN A 1 88 ? -10.538 11.496 9.290 1.00 84.38 88 ASN A N 1
ATOM 661 C CA . ASN A 1 88 ? -10.389 12.451 10.381 1.00 84.38 88 ASN A CA 1
ATOM 662 C C . ASN A 1 88 ? -10.793 11.794 11.703 1.00 84.38 88 ASN A C 1
ATOM 664 O O . ASN A 1 88 ? -11.670 10.923 11.724 1.00 84.38 88 ASN A O 1
ATOM 668 N N . MET A 1 89 ? -10.192 12.253 12.802 1.00 85.31 89 MET A N 1
ATOM 669 C CA . MET A 1 89 ? -10.680 11.944 14.144 1.00 85.31 89 MET A CA 1
ATOM 670 C C . MET A 1 89 ? -12.133 12.395 14.271 1.00 85.31 89 MET A C 1
ATOM 672 O O . MET A 1 89 ? -12.467 13.526 13.919 1.00 85.31 89 MET A O 1
ATOM 676 N N . ALA A 1 90 ? -12.997 11.498 14.750 1.00 87.69 90 ALA A N 1
ATOM 677 C CA . ALA A 1 90 ? -14.434 11.758 14.820 1.00 87.69 90 ALA A CA 1
ATOM 678 C C . ALA A 1 90 ? -14.759 12.934 15.753 1.00 87.69 90 ALA A C 1
ATOM 680 O O . ALA A 1 90 ? -15.722 13.661 15.525 1.00 87.69 90 ALA A O 1
ATOM 681 N N . HIS A 1 91 ? -13.933 13.149 16.778 1.00 89.81 91 HIS A N 1
ATOM 682 C CA . HIS A 1 91 ? -14.081 14.249 17.715 1.00 89.81 91 HIS A CA 1
ATOM 683 C C . HIS A 1 91 ? -12.726 14.904 18.005 1.00 89.81 91 HIS A C 1
ATOM 685 O O . HIS A 1 91 ? -11.725 14.216 18.183 1.00 89.81 91 HIS A O 1
ATOM 691 N N . ARG A 1 92 ? -12.687 16.242 18.115 1.00 87.75 92 ARG A N 1
ATOM 692 C CA . ARG A 1 92 ? -11.438 17.015 18.296 1.00 87.75 92 ARG A CA 1
ATOM 693 C C . ARG A 1 92 ? -10.664 16.653 19.569 1.00 87.75 92 ARG A C 1
ATOM 695 O O . ARG A 1 92 ? -9.463 16.868 19.631 1.00 87.75 92 ARG A O 1
ATOM 702 N N . ARG A 1 93 ? -11.355 16.143 20.593 1.00 89.94 93 ARG A N 1
ATOM 703 C CA . ARG A 1 93 ? -10.734 15.693 21.854 1.00 89.94 93 ARG A CA 1
ATOM 704 C C . ARG A 1 93 ? -10.259 14.234 21.822 1.00 89.94 93 ARG A C 1
ATOM 706 O O . ARG A 1 93 ? -9.750 13.770 22.831 1.00 89.94 93 ARG A O 1
ATOM 713 N N . MET A 1 94 ? -10.465 13.501 20.724 1.00 88.06 94 MET A N 1
ATOM 714 C CA . MET A 1 94 ? -9.873 12.169 20.578 1.00 88.06 94 MET A CA 1
ATOM 715 C C . MET A 1 94 ? -8.369 12.291 20.354 1.00 88.06 94 MET A C 1
ATOM 717 O O . MET A 1 94 ? -7.916 13.172 19.623 1.00 88.06 94 MET A O 1
ATOM 721 N N . THR A 1 95 ? -7.613 11.380 20.956 1.00 87.44 95 THR A N 1
ATOM 722 C CA . THR A 1 95 ? -6.165 11.291 20.785 1.00 87.44 95 THR A CA 1
ATOM 723 C C . THR A 1 95 ? -5.821 11.019 19.321 1.00 87.44 95 THR A C 1
ATOM 725 O O . THR A 1 95 ? -6.355 10.095 18.712 1.00 87.44 95 THR A O 1
ATOM 728 N N . SER A 1 96 ? -4.930 11.827 18.747 1.00 89.50 96 SER A N 1
ATOM 729 C CA . SER A 1 96 ? -4.509 11.709 17.344 1.00 89.50 96 SER A CA 1
ATOM 730 C C . SER A 1 96 ? -3.486 10.596 17.102 1.00 89.50 96 SER A C 1
ATOM 732 O O . SER A 1 96 ? -3.307 10.177 15.961 1.00 89.50 96 SER A O 1
ATOM 734 N N . ASN A 1 97 ? -2.826 10.113 18.156 1.00 90.88 97 ASN A N 1
ATOM 735 C CA . ASN A 1 97 ? -1.877 9.008 18.117 1.00 90.88 97 ASN A CA 1
ATOM 736 C C . ASN A 1 97 ? -2.190 8.044 19.269 1.00 90.88 97 ASN A C 1
ATOM 738 O O . ASN A 1 97 ? -2.220 8.458 20.424 1.00 90.88 97 ASN A O 1
ATOM 742 N N . ILE A 1 98 ? -2.470 6.786 18.940 1.00 89.88 98 ILE A N 1
ATOM 743 C CA . ILE A 1 98 ? -2.793 5.733 19.904 1.00 89.88 98 ILE A CA 1
ATOM 744 C C . ILE A 1 98 ? -1.793 4.607 19.663 1.00 89.88 98 ILE A C 1
ATOM 746 O O . ILE A 1 98 ? -1.795 4.016 18.581 1.00 89.88 98 ILE A O 1
ATOM 750 N N . ASP A 1 99 ? -0.955 4.313 20.657 1.00 93.31 99 ASP A N 1
ATOM 751 C CA . ASP A 1 99 ? -0.094 3.134 20.605 1.00 93.31 99 ASP A CA 1
ATOM 752 C C . ASP A 1 99 ? -0.932 1.872 20.853 1.00 93.31 99 ASP A C 1
ATOM 754 O O . ASP A 1 99 ? -1.812 1.857 21.711 1.00 93.31 99 ASP A O 1
ATOM 758 N N . LYS A 1 100 ? -0.678 0.812 20.077 1.00 90.31 100 LYS A N 1
ATOM 759 C CA . LYS A 1 100 ? -1.396 -0.481 20.147 1.00 90.31 100 LYS A CA 1
ATOM 760 C C . LYS A 1 100 ? -2.933 -0.333 20.216 1.00 90.31 100 LYS A C 1
ATOM 762 O O . LYS A 1 100 ? -3.567 -0.839 21.147 1.00 90.31 100 LYS A O 1
ATOM 767 N N . PRO A 1 101 ? -3.564 0.321 19.222 1.00 90.12 101 PRO A N 1
ATOM 768 C CA . PRO A 1 101 ? -4.996 0.576 19.250 1.00 90.12 101 PRO A CA 1
ATOM 769 C C . PRO A 1 101 ? -5.792 -0.729 19.197 1.00 90.12 101 PRO A C 1
ATOM 771 O O . PRO A 1 101 ? -5.481 -1.650 18.438 1.00 90.12 101 PRO A O 1
ATOM 774 N N . ARG A 1 102 ? -6.886 -0.782 19.954 1.00 90.00 102 ARG A N 1
ATOM 775 C CA . ARG A 1 102 ? -7.860 -1.870 19.873 1.00 90.00 102 ARG A CA 1
ATOM 776 C C . ARG A 1 102 ? -8.976 -1.461 18.920 1.00 90.00 102 ARG A C 1
ATOM 778 O O . ARG A 1 102 ? -9.784 -0.594 19.237 1.00 90.00 102 ARG A O 1
ATOM 785 N N . LEU A 1 103 ? -8.987 -2.054 17.730 1.00 89.06 103 LEU A N 1
ATOM 786 C CA . LEU A 1 103 ? -9.917 -1.694 16.661 1.00 89.06 103 LEU A CA 1
ATOM 787 C C . LEU A 1 103 ? -11.132 -2.629 16.650 1.00 89.06 103 LEU A C 1
ATOM 789 O O . LEU A 1 103 ? -10.978 -3.848 16.677 1.00 89.06 103 LEU A O 1
ATOM 793 N N . LEU A 1 104 ? -12.330 -2.048 16.556 1.00 89.50 104 LEU A N 1
ATOM 794 C CA . LEU A 1 104 ? -13.581 -2.763 16.305 1.00 89.50 104 LEU A CA 1
ATOM 795 C C . LEU A 1 104 ? -14.139 -2.321 14.950 1.00 89.50 104 LEU A C 1
ATOM 797 O O . LEU A 1 104 ? -14.465 -1.151 14.753 1.00 89.50 104 LEU A O 1
ATOM 801 N N . LEU A 1 105 ? -14.240 -3.264 14.015 1.00 89.88 105 LEU A N 1
ATOM 802 C CA . LEU A 1 105 ? -14.838 -3.049 12.700 1.00 89.88 105 LEU A CA 1
ATOM 803 C C . LEU A 1 105 ? -16.292 -3.522 12.746 1.00 89.88 105 LEU A C 1
ATOM 805 O O . LEU A 1 105 ? -16.557 -4.699 12.974 1.00 89.88 105 LEU A O 1
ATOM 809 N N . LEU A 1 106 ? -17.229 -2.599 12.544 1.00 88.12 106 LEU A N 1
ATOM 810 C CA . LEU A 1 106 ? -18.660 -2.890 12.513 1.00 88.12 106 LEU A CA 1
ATOM 811 C C . LEU A 1 106 ? -19.151 -2.872 11.066 1.00 88.12 106 LEU A C 1
ATOM 813 O O . LEU A 1 106 ? -18.952 -1.889 10.356 1.00 88.12 106 LEU A O 1
ATOM 817 N N . GLY A 1 107 ? -19.827 -3.941 10.643 1.00 87.75 107 GLY A N 1
ATOM 818 C CA . GLY A 1 107 ? -20.450 -4.041 9.317 1.00 87.75 107 GLY A CA 1
ATOM 819 C C . GLY A 1 107 ? -21.770 -3.271 9.172 1.00 87.75 107 GLY A C 1
ATOM 820 O O . GLY A 1 107 ? -22.462 -3.445 8.176 1.00 87.75 107 GLY A O 1
ATOM 821 N N . GLY A 1 108 ? -22.149 -2.453 10.160 1.00 81.44 108 GLY A N 1
ATOM 822 C CA . GLY A 1 108 ? -23.428 -1.743 10.207 1.00 81.44 108 GLY A CA 1
ATOM 823 C C . GLY A 1 108 ? -23.344 -0.418 10.963 1.00 81.44 108 GLY A C 1
ATOM 824 O O . GLY A 1 108 ? -22.337 -0.108 11.602 1.00 81.44 108 GLY A O 1
ATOM 825 N N . ALA A 1 109 ? -24.408 0.382 10.871 1.00 78.25 109 ALA A N 1
ATOM 826 C CA . ALA A 1 109 ? -24.493 1.667 11.555 1.00 78.25 109 ALA A CA 1
ATOM 827 C C . ALA A 1 109 ? -24.733 1.483 13.059 1.00 78.25 109 ALA A C 1
ATOM 829 O O . ALA A 1 109 ? -25.550 0.664 13.474 1.00 78.25 109 ALA A O 1
ATOM 830 N N . LEU A 1 110 ? -24.068 2.305 13.871 1.00 71.75 110 LEU A N 1
ATOM 831 C CA . LEU A 1 110 ? -24.310 2.392 15.312 1.00 71.75 110 LEU A CA 1
ATOM 832 C C . LEU A 1 110 ? -25.404 3.431 15.615 1.00 71.75 110 LEU A C 1
ATOM 834 O O . LEU A 1 110 ? -25.212 4.328 16.430 1.00 71.75 110 LEU A O 1
ATOM 838 N N . ASP A 1 111 ? -26.520 3.358 14.892 1.00 66.00 111 ASP A N 1
ATOM 839 C CA . ASP A 1 111 ? -27.641 4.284 15.037 1.00 66.00 111 ASP A CA 1
ATOM 840 C C . ASP A 1 111 ? -28.911 3.487 15.345 1.00 66.00 111 ASP A C 1
ATOM 842 O O . ASP A 1 111 ? -29.357 2.664 14.544 1.00 66.00 111 ASP A O 1
ATOM 846 N N . GLN A 1 112 ? -29.493 3.713 16.521 1.00 57.66 112 GLN A N 1
ATOM 847 C CA . GLN A 1 112 ? -30.794 3.155 16.877 1.00 57.66 112 GLN A CA 1
ATOM 848 C C . GLN A 1 112 ? -31.904 4.030 16.298 1.00 57.66 112 GLN A C 1
ATOM 850 O O . GLN A 1 112 ? -32.673 4.639 17.040 1.00 57.66 112 GLN A O 1
ATOM 855 N N . ARG A 1 113 ? -32.037 4.109 14.972 1.00 56.78 113 ARG A N 1
ATOM 856 C CA . ARG A 1 113 ? -33.238 4.725 14.394 1.00 56.78 113 ARG A CA 1
ATOM 857 C C . ARG A 1 113 ? -34.395 3.746 14.512 1.00 56.78 113 ARG A C 1
ATOM 859 O O . ARG A 1 113 ? -34.456 2.764 13.780 1.00 56.78 113 ARG A O 1
ATOM 866 N N . VAL A 1 114 ? -35.334 4.037 15.411 1.00 57.59 114 VAL A N 1
ATOM 867 C CA . VAL A 1 114 ? -36.693 3.509 15.271 1.00 57.59 114 VAL A CA 1
ATOM 868 C C . VAL A 1 114 ? -37.238 4.131 13.991 1.00 57.59 114 VAL A C 1
ATOM 870 O O . VAL A 1 114 ? -37.367 5.347 13.871 1.00 57.59 114 VAL A O 1
ATOM 873 N N . VAL A 1 115 ? -37.419 3.289 12.985 1.00 50.97 115 VAL A N 1
ATOM 874 C CA . VAL A 1 115 ? -37.784 3.678 11.629 1.00 50.97 115 VAL A CA 1
ATOM 875 C C . VAL A 1 115 ? -39.176 4.338 11.648 1.00 50.97 115 VAL A C 1
ATOM 877 O O . VAL A 1 115 ? -40.145 3.730 12.087 1.00 50.97 115 VAL A O 1
ATOM 880 N N . ASN A 1 116 ? -39.258 5.572 11.134 1.00 45.00 116 ASN A N 1
ATOM 881 C CA . ASN A 1 116 ? -40.465 6.216 10.584 1.00 45.00 116 ASN A CA 1
ATOM 882 C C . ASN A 1 116 ? -41.563 6.781 11.512 1.00 45.00 116 ASN A C 1
ATOM 884 O O . ASN A 1 116 ? -42.725 6.791 11.111 1.00 45.00 116 ASN A O 1
ATOM 888 N N . HIS A 1 117 ? -41.241 7.385 12.660 1.00 54.94 117 HIS A N 1
ATOM 889 C CA . HIS A 1 117 ? -42.203 8.265 13.349 1.00 54.94 117 HIS A CA 1
ATOM 890 C C . HIS A 1 117 ? -41.559 9.580 13.799 1.00 54.94 117 HIS A C 1
ATOM 892 O O . HIS A 1 117 ? -40.368 9.622 14.090 1.00 54.94 117 HIS A O 1
ATOM 898 N N . LEU A 1 118 ? -42.343 10.665 13.823 1.00 53.12 118 LEU A N 1
ATOM 899 C CA . LEU A 1 118 ? -41.926 11.951 14.388 1.00 53.12 118 LEU A CA 1
ATOM 900 C C . LEU A 1 118 ? -41.500 11.728 15.847 1.00 53.12 118 LEU A C 1
ATOM 902 O O . LEU A 1 118 ? -42.337 11.494 16.718 1.00 53.12 118 LEU A O 1
ATOM 906 N N . SER A 1 119 ? -40.193 11.749 16.097 1.00 54.00 119 SER A N 1
ATOM 907 C CA . SER A 1 119 ? -39.619 11.481 17.413 1.00 54.00 119 SER A CA 1
ATOM 908 C C . SER A 1 119 ? -39.933 12.624 18.375 1.00 54.00 119 SER A C 1
ATOM 910 O O . SER A 1 119 ? -39.544 13.770 18.150 1.00 54.00 119 SER A O 1
ATOM 912 N N . SER A 1 120 ? -40.610 12.318 19.481 1.00 64.06 120 SER A N 1
ATOM 913 C CA . SER A 1 120 ? -40.716 13.242 20.610 1.00 64.06 120 SER A CA 1
ATOM 914 C C . SER A 1 120 ? -39.365 13.337 21.334 1.00 64.06 120 SER A C 1
ATOM 916 O O . SER A 1 120 ? -38.570 12.392 21.311 1.00 64.06 120 SER A O 1
ATOM 918 N N . VAL A 1 121 ? -39.097 14.451 22.027 1.00 70.38 121 VAL A N 1
ATOM 919 C CA . VAL A 1 121 ? -37.865 14.655 22.827 1.00 70.38 121 VAL A CA 1
ATOM 920 C C . VAL A 1 121 ? -37.589 13.474 23.773 1.00 70.38 121 VAL A C 1
ATOM 922 O O . VAL A 1 121 ? -36.442 13.089 23.982 1.00 70.38 121 VAL A O 1
ATOM 925 N N . HIS A 1 122 ? -38.647 12.845 24.289 1.00 64.50 122 HIS A N 1
ATOM 926 C CA . HIS A 1 122 ? -38.559 11.663 25.142 1.00 64.50 122 HIS A CA 1
ATOM 927 C C . HIS A 1 122 ? -37.908 10.459 24.437 1.00 64.50 122 HIS A C 1
ATOM 929 O O . HIS A 1 122 ? -37.013 9.825 24.993 1.00 64.50 122 HIS A O 1
ATOM 935 N N . THR A 1 123 ? -38.286 10.181 23.186 1.00 63.19 123 THR A N 1
ATOM 936 C CA . TH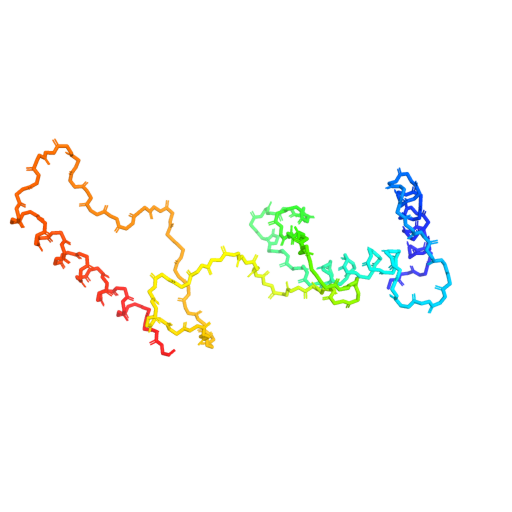R A 1 123 ? -37.704 9.069 22.413 1.00 63.19 123 THR A CA 1
ATOM 937 C C . THR A 1 123 ? -36.233 9.304 22.051 1.00 63.19 123 THR A C 1
ATOM 939 O O . THR A 1 123 ? -35.447 8.357 22.056 1.00 63.19 123 THR A O 1
ATOM 942 N N . LEU A 1 124 ? -35.824 10.566 21.849 1.00 65.94 124 LEU A N 1
ATOM 943 C CA . LEU A 1 124 ? -34.416 10.934 21.649 1.00 65.94 124 LEU A CA 1
ATOM 944 C C . LEU A 1 124 ? -33.576 10.707 22.917 1.00 65.94 124 LEU A C 1
ATOM 946 O O . LEU A 1 124 ? -32.469 10.180 22.833 1.00 65.94 124 LEU A O 1
ATOM 950 N N . LEU A 1 125 ? -34.094 11.051 24.104 1.00 69.56 125 LEU A N 1
ATOM 951 C CA . LEU A 1 125 ? -33.392 10.808 25.374 1.00 69.56 125 LEU A CA 1
ATOM 952 C C . LEU A 1 125 ? -33.151 9.313 25.621 1.00 69.56 125 LEU A C 1
ATOM 954 O O . LEU A 1 125 ? -32.072 8.923 26.071 1.00 69.56 125 LEU A O 1
ATOM 958 N N . GLN A 1 126 ? -34.126 8.470 25.285 1.00 68.62 126 GLN A N 1
ATOM 959 C CA . GLN A 1 126 ? -33.997 7.022 25.435 1.00 68.62 126 GLN A CA 1
ATOM 960 C C . GLN A 1 126 ? -32.980 6.416 24.452 1.00 68.62 126 GLN A C 1
ATOM 962 O O . GLN A 1 126 ? -32.215 5.524 24.828 1.00 68.62 126 GLN A O 1
ATOM 967 N N . GLN A 1 127 ? -32.902 6.939 23.224 1.00 67.12 127 GLN A N 1
ATOM 968 C CA . GLN A 1 127 ? -31.848 6.577 22.268 1.00 67.12 127 GLN A CA 1
ATOM 969 C C . GLN A 1 127 ? -30.463 6.989 22.771 1.00 67.12 127 GLN A C 1
ATOM 971 O O . GLN A 1 127 ? -29.541 6.174 22.758 1.00 67.12 127 GLN A O 1
ATOM 976 N N . VAL A 1 128 ? -30.312 8.222 23.269 1.00 69.75 128 VAL A N 1
ATOM 977 C CA . VAL A 1 128 ? -29.042 8.697 23.840 1.00 69.75 128 VAL A CA 1
ATOM 978 C C . VAL A 1 128 ? -28.605 7.803 25.000 1.00 69.75 128 VAL A C 1
ATOM 980 O O . VAL A 1 128 ? -27.458 7.358 25.021 1.00 69.75 128 VAL A O 1
ATOM 983 N N . LEU A 1 129 ? -29.510 7.464 25.923 1.00 73.81 129 LEU A N 1
ATOM 984 C CA . LEU A 1 129 ? -29.222 6.540 27.028 1.00 73.81 129 LEU A CA 1
ATOM 985 C C . LEU A 1 129 ? -28.761 5.172 26.530 1.00 73.81 129 LEU A C 1
ATOM 987 O O . LEU A 1 129 ? -27.776 4.635 27.034 1.00 73.81 129 LEU A O 1
ATOM 991 N N . THR A 1 130 ? -29.425 4.627 25.514 1.00 68.88 130 THR A N 1
ATOM 992 C CA . THR A 1 130 ? -29.076 3.308 24.982 1.00 68.88 130 THR A CA 1
ATOM 993 C C . THR A 1 130 ? -27.718 3.321 24.287 1.00 68.88 130 THR A C 1
ATOM 995 O O . THR A 1 130 ? -26.897 2.448 24.555 1.00 68.88 130 THR A O 1
ATOM 998 N N . LEU A 1 131 ? -27.413 4.355 23.499 1.00 71.12 131 LEU A N 1
ATOM 999 C CA . LEU A 1 131 ? -26.076 4.556 22.932 1.00 71.12 131 LEU A CA 1
ATOM 1000 C C . LEU A 1 131 ? -25.013 4.731 24.024 1.00 71.12 131 LEU A C 1
ATOM 1002 O O . LEU A 1 131 ? -23.901 4.226 23.884 1.00 71.12 131 LEU A O 1
ATOM 1006 N N . THR A 1 132 ? -25.350 5.384 25.137 1.00 73.38 132 THR A N 1
ATOM 1007 C CA . THR A 1 132 ? -24.442 5.535 26.287 1.00 73.38 132 THR A CA 1
ATOM 1008 C C . THR A 1 132 ? -24.174 4.185 26.963 1.00 73.38 132 THR A C 1
ATOM 1010 O O . THR A 1 132 ? -23.028 3.872 27.299 1.00 73.38 132 THR A O 1
ATOM 1013 N N . LEU A 1 133 ? -25.200 3.340 27.110 1.00 71.94 133 LEU A N 1
ATOM 1014 C CA . LEU A 1 133 ? -25.062 1.969 27.615 1.00 71.94 133 LEU A CA 1
ATOM 1015 C C . LEU A 1 133 ? -24.241 1.096 26.658 1.00 71.94 133 LEU A C 1
ATOM 1017 O O . LEU A 1 133 ? -23.329 0.393 27.091 1.00 71.94 133 LEU A O 1
ATOM 1021 N N . SER A 1 134 ? -24.489 1.184 25.350 1.00 71.31 134 SER A N 1
ATOM 1022 C CA . SER A 1 134 ? -23.690 0.485 24.340 1.00 71.31 134 SER A CA 1
ATOM 1023 C C . SER A 1 134 ? -22.237 0.960 24.347 1.00 71.31 134 SER A C 1
ATOM 1025 O O . SER A 1 134 ? -21.328 0.138 24.314 1.00 71.31 134 SER A O 1
ATOM 1027 N N . SER A 1 135 ? -21.994 2.267 24.469 1.00 70.62 135 SER A N 1
ATOM 1028 C CA . SER A 1 135 ? -20.647 2.837 24.565 1.00 70.62 135 SER A CA 1
ATOM 1029 C C . SER A 1 135 ? -19.919 2.374 25.824 1.00 70.62 135 SER A C 1
ATOM 1031 O O . SER A 1 135 ? -18.728 2.087 25.764 1.00 70.62 135 SER A O 1
ATOM 1033 N N . SER A 1 136 ? -20.602 2.293 26.965 1.00 71.81 136 SER A N 1
ATOM 1034 C CA . SER A 1 136 ? -19.998 1.814 28.213 1.00 71.81 136 SER A CA 1
ATOM 1035 C C . SER A 1 136 ? -19.762 0.302 28.195 1.00 71.81 136 SER A C 1
ATOM 1037 O O . SER A 1 136 ? -18.755 -0.157 28.734 1.00 71.81 136 SER A O 1
ATOM 1039 N N . PHE A 1 137 ? -20.605 -0.473 27.510 1.00 73.12 137 PHE A N 1
ATOM 1040 C CA . PHE A 1 137 ? -20.353 -1.888 27.230 1.00 73.12 137 PHE A CA 1
ATOM 1041 C C . PHE A 1 137 ? -19.145 -2.076 26.299 1.00 73.12 137 PHE A C 1
ATOM 1043 O O . PHE A 1 137 ? -18.255 -2.873 26.593 1.00 73.12 137 PHE A O 1
ATOM 1050 N N . LEU A 1 138 ? -19.052 -1.278 25.231 1.00 69.50 138 LEU A N 1
ATOM 1051 C CA . LEU A 1 138 ? -17.899 -1.262 24.329 1.00 69.50 138 LEU A CA 1
ATOM 1052 C C . LEU A 1 138 ? -16.619 -0.840 25.047 1.00 69.50 138 LEU A C 1
ATOM 1054 O O . LEU A 1 138 ? -15.599 -1.487 24.860 1.00 69.50 138 LEU A O 1
ATOM 1058 N N . HIS A 1 139 ? -16.668 0.166 25.921 1.00 68.75 139 HIS A N 1
ATOM 1059 C CA . HIS A 1 139 ? -15.524 0.564 26.745 1.00 68.75 139 HIS A CA 1
ATOM 1060 C C . HIS A 1 139 ? -15.112 -0.535 27.736 1.00 68.75 139 HIS A C 1
ATOM 1062 O O . HIS A 1 139 ? -13.943 -0.652 28.088 1.00 68.75 139 HIS A O 1
ATOM 1068 N N . ARG A 1 140 ? -16.059 -1.363 28.192 1.00 67.06 140 ARG A N 1
ATOM 1069 C CA . ARG A 1 140 ? -15.781 -2.498 29.083 1.00 67.06 140 ARG A CA 1
ATOM 1070 C C . ARG A 1 140 ? -15.138 -3.670 28.335 1.00 67.06 140 ARG A C 1
ATOM 1072 O O . ARG A 1 140 ? -14.261 -4.327 28.883 1.00 67.06 140 ARG A O 1
ATOM 1079 N N . LEU A 1 141 ? -15.534 -3.906 27.084 1.00 59.06 141 LEU A N 1
ATOM 1080 C CA . LEU A 1 141 ? -14.939 -4.935 26.223 1.00 59.06 141 LEU A CA 1
ATOM 1081 C C . LEU A 1 141 ? -13.618 -4.484 25.582 1.00 59.06 141 LEU A C 1
ATOM 1083 O O . LEU A 1 141 ? -12.699 -5.289 25.428 1.00 59.06 141 LEU A O 1
ATOM 1087 N N . TYR A 1 142 ? -13.498 -3.198 25.255 1.00 55.97 142 TYR A N 1
ATOM 1088 C CA . TYR A 1 142 ? -12.364 -2.563 24.587 1.00 55.97 142 TYR A CA 1
ATOM 1089 C C . TYR A 1 142 ? -11.954 -1.258 25.294 1.00 55.97 142 TYR A C 1
ATOM 1091 O O . TYR A 1 142 ? -12.180 -0.176 24.752 1.00 55.97 142 TYR A O 1
ATOM 1099 N N . PRO A 1 143 ? -11.350 -1.321 26.496 1.00 53.19 143 PRO A N 1
ATOM 1100 C CA . PRO A 1 143 ? -10.739 -0.152 27.119 1.00 53.19 143 PRO A CA 1
ATOM 1101 C C . PRO A 1 143 ? -9.666 0.445 26.200 1.00 53.19 143 PRO A C 1
ATOM 1103 O O . PRO A 1 143 ? -8.714 -0.244 25.819 1.00 53.19 143 PRO A O 1
ATOM 1106 N N . PHE A 1 144 ? -9.856 1.711 25.828 1.00 54.22 144 PHE A N 1
ATOM 1107 C CA . PHE A 1 144 ? -8.830 2.549 25.216 1.00 54.22 144 PHE A CA 1
ATOM 1108 C C . PHE A 1 144 ? -7.896 2.991 26.350 1.00 54.22 144 PHE A C 1
ATOM 1110 O O . PHE A 1 144 ? -8.307 3.793 27.186 1.00 54.22 144 PHE A O 1
ATOM 1117 N N . TYR A 1 145 ? -6.702 2.401 26.428 1.00 46.12 145 TYR A N 1
ATOM 1118 C CA . TYR A 1 145 ? -5.618 2.875 27.297 1.00 46.12 145 TYR A CA 1
ATOM 1119 C C . TYR A 1 145 ? -4.707 3.815 26.515 1.00 46.12 145 TYR A C 1
ATOM 1121 O O . TYR A 1 145 ? -4.509 3.547 25.307 1.00 46.12 145 TYR A O 1
#

Sequence (145 aa):
MNKAVDEHFRALITQLLHLGNLPVTEDSNEESWLNIITALPWEAARLLKPDMSIGGGMDPGGYVKVKCIASGVLIESMVVKGVVCKKNMAHRRMTSNIDKPRLLLLGGALDQRVVNHLSSVHTLLQQVLTLTLSSSFLHRLYPFY

pLDDT: mean 80.07, std 12.91, range [45.0, 95.38]

InterPro domains:
  IPR027409 GroEL-like apical domain superfamily [G3DSA:3.50.7.10] (75-132)
  IPR027409 GroEL-like apical domain superfamily [SSF52029] (76-117)

Foldseek 3Di:
DPPVVLVVVLVVVVVVCVVVVHDQPPPPDCQGPSNLVSPAVVVVVVLDDDPCVVVDDPDVVVPDDDDDDPDDGSVPDHDDSDDDDPDDDPDPPDDPDAPPADDDDDPDDPFPDPPDDDDDPVNVVVRVVVSVVVVVVCCVVGPRD

Organism: NCBI:txid158383

Radius of gyration: 24.01 Å; chains: 1; bounding box: 65×39×52 Å

Secondary structure (DSSP, 8-state):
--HHHHHHHHHHHHHHHHHTT-----SS-S--HHHHHHHHHHHHHHH----GGGT----GGGT------SSS-GGG----SS-------SSTTS-S--SS------SS------TTS---HHHHHHHHHHHHHHHHHHHHHS---